Protein AF-A0A9D1M8W1-F1 (afdb_monomer_lite)

InterPro domains:
  IPR006628 Purine-rich element binding protein family [PF11680] (3-70)

Structure (mmCIF, N/CA/C/O backbone):
data_AF-A0A9D1M8W1-F1
#
_entry.id   AF-A0A9D1M8W1-F1
#
loop_
_atom_site.group_PDB
_atom_site.id
_atom_site.type_symbol
_atom_site.label_atom_id
_atom_site.label_alt_id
_atom_site.label_comp_id
_atom_site.label_asym_id
_atom_site.label_entity_id
_atom_site.label_seq_id
_atom_site.pdbx_PDB_ins_code
_atom_site.Cartn_x
_atom_site.Cartn_y
_atom_site.Cartn_z
_atom_site.occupancy
_atom_site.B_iso_or_equiv
_atom_site.auth_seq_id
_atom_site.auth_comp_id
_atom_site.auth_asym_id
_atom_site.auth_atom_id
_atom_site.pdbx_PDB_model_num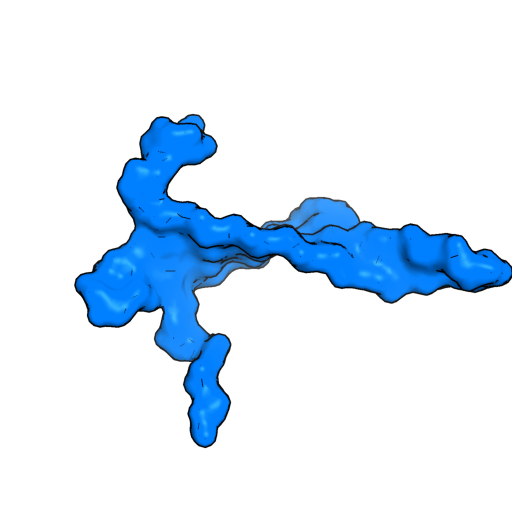
ATOM 1 N N . MET A 1 1 ? 16.324 -5.966 16.598 1.00 36.06 1 MET A N 1
ATOM 2 C CA . MET A 1 1 ? 15.257 -6.857 16.091 1.00 36.06 1 MET A CA 1
ATOM 3 C C . MET A 1 1 ? 14.398 -6.051 15.116 1.00 36.06 1 MET A C 1
ATOM 5 O O . MET A 1 1 ? 13.715 -5.136 15.557 1.00 36.06 1 MET A O 1
ATOM 9 N N . LYS A 1 2 ? 14.528 -6.266 13.797 1.00 35.50 2 LYS 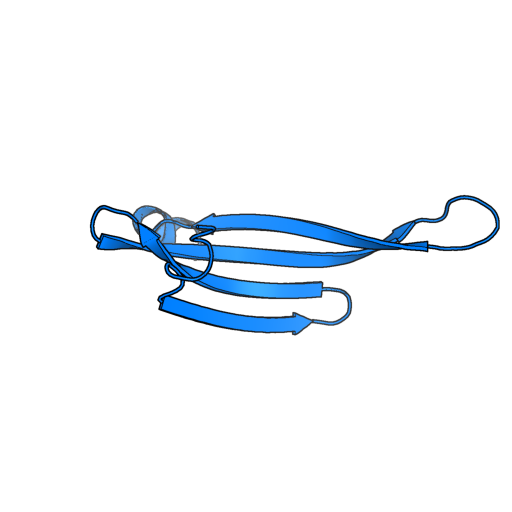A N 1
ATOM 10 C CA . LYS A 1 2 ? 13.757 -5.531 12.774 1.00 35.50 2 LYS A CA 1
ATOM 11 C C . LYS A 1 2 ? 12.303 -6.005 12.823 1.00 35.50 2 LYS A C 1
ATOM 13 O O . LYS A 1 2 ? 11.994 -7.085 12.340 1.00 35.50 2 LYS A O 1
ATOM 18 N N . LYS A 1 3 ? 11.429 -5.227 13.455 1.00 43.38 3 LYS A N 1
ATOM 19 C CA . LYS A 1 3 ? 9.982 -5.463 13.465 1.00 43.38 3 LYS A CA 1
ATOM 20 C C . LYS A 1 3 ? 9.408 -4.674 12.288 1.00 43.38 3 LYS A C 1
ATOM 22 O O . LYS A 1 3 ? 9.357 -3.451 12.369 1.00 43.38 3 LYS A O 1
ATOM 27 N N . THR A 1 4 ? 9.121 -5.305 11.150 1.00 49.50 4 THR A N 1
ATOM 28 C CA . THR A 1 4 ? 8.576 -4.560 9.989 1.00 49.50 4 THR A CA 1
ATOM 29 C C . THR A 1 4 ? 7.659 -5.367 9.068 1.00 49.50 4 THR A C 1
ATOM 31 O O . THR A 1 4 ? 7.371 -4.914 7.967 1.00 49.50 4 THR A O 1
ATOM 34 N N . GLU A 1 5 ? 7.152 -6.516 9.523 1.00 54.19 5 GLU A N 1
ATOM 35 C CA . GLU A 1 5 ? 6.112 -7.286 8.810 1.00 54.19 5 GLU A CA 1
ATOM 36 C C . GLU A 1 5 ? 4.841 -7.527 9.652 1.00 54.19 5 GLU A C 1
ATOM 38 O O . GLU A 1 5 ? 3.802 -7.857 9.095 1.00 54.19 5 GLU A O 1
ATOM 43 N N . ASN A 1 6 ? 4.861 -7.265 10.967 1.00 57.16 6 ASN A N 1
ATOM 44 C CA . ASN A 1 6 ? 3.782 -7.674 11.885 1.00 57.16 6 ASN A CA 1
ATOM 45 C C . ASN A 1 6 ? 2.534 -6.764 11.937 1.00 57.16 6 ASN A C 1
ATOM 47 O O . ASN A 1 6 ? 1.660 -7.032 12.752 1.00 57.16 6 ASN A O 1
ATOM 51 N N . ASP A 1 7 ? 2.420 -5.734 11.091 1.00 75.62 7 ASP A N 1
ATOM 52 C CA . ASP A 1 7 ? 1.316 -4.753 11.165 1.00 75.62 7 ASP A CA 1
ATOM 53 C C . ASP A 1 7 ? 0.363 -4.804 9.948 1.00 75.62 7 ASP A C 1
ATOM 55 O O . ASP A 1 7 ? -0.446 -3.896 9.759 1.00 75.62 7 ASP A O 1
ATOM 59 N N . ILE A 1 8 ? 0.478 -5.817 9.076 1.00 89.31 8 ILE A N 1
ATOM 60 C CA . ILE A 1 8 ? -0.428 -6.020 7.930 1.00 89.31 8 ILE A CA 1
ATOM 61 C C . ILE A 1 8 ? -1.482 -7.061 8.309 1.00 89.31 8 ILE A C 1
ATOM 63 O O . ILE A 1 8 ? -1.174 -8.239 8.458 1.00 89.31 8 ILE A O 1
ATOM 67 N N . ILE A 1 9 ? -2.732 -6.620 8.428 1.00 94.44 9 ILE A N 1
ATOM 68 C CA . ILE A 1 9 ? -3.889 -7.473 8.738 1.00 94.44 9 ILE A CA 1
ATOM 69 C C . ILE A 1 9 ? -4.387 -8.189 7.485 1.00 94.44 9 ILE A C 1
ATOM 71 O O . ILE A 1 9 ? -4.789 -9.349 7.530 1.00 94.44 9 ILE A O 1
ATOM 75 N N . PHE A 1 10 ? -4.362 -7.494 6.352 1.00 95.38 10 PHE A N 1
ATOM 76 C CA . PHE A 1 10 ? -4.750 -8.041 5.062 1.00 95.38 10 PHE A CA 1
ATOM 77 C C . PHE A 1 10 ? -3.877 -7.433 3.974 1.00 95.38 10 PHE A C 1
ATOM 79 O O . PHE A 1 10 ? -3.561 -6.249 4.033 1.00 95.38 10 PHE A O 1
ATOM 86 N N . SER A 1 11 ? -3.518 -8.223 2.965 1.00 96.00 11 SER A N 1
ATOM 87 C CA . SER A 1 11 ? -2.814 -7.729 1.784 1.00 96.00 11 SER A CA 1
ATOM 88 C C . SER A 1 11 ? -3.411 -8.320 0.517 1.00 96.00 11 SER A C 1
ATOM 90 O O . SER A 1 11 ? -3.743 -9.507 0.458 1.00 96.00 11 SER A O 1
ATOM 92 N N . LYS A 1 12 ? -3.510 -7.496 -0.525 1.00 97.44 12 LYS A N 1
ATOM 93 C CA . LYS A 1 12 ? -3.858 -7.926 -1.877 1.00 97.44 12 LYS A CA 1
ATOM 94 C C . LYS A 1 12 ? -2.912 -7.296 -2.886 1.00 97.44 12 LYS A C 1
ATOM 96 O O . LYS A 1 12 ? -2.767 -6.080 -2.946 1.00 97.44 12 LYS A O 1
ATOM 101 N N . THR A 1 13 ? -2.314 -8.137 -3.726 1.00 97.88 13 THR A N 1
ATOM 102 C CA . THR A 1 13 ? -1.485 -7.694 -4.853 1.00 97.88 13 THR A CA 1
ATOM 103 C C . THR A 1 13 ? -2.282 -7.766 -6.151 1.00 97.88 13 THR A C 1
ATOM 105 O O . THR A 1 13 ? -2.915 -8.781 -6.439 1.00 97.88 13 THR A O 1
ATOM 108 N N . ILE A 1 14 ? -2.231 -6.706 -6.957 1.00 98.06 14 ILE A N 1
ATOM 109 C CA . ILE A 1 14 ? -2.897 -6.613 -8.259 1.00 98.06 14 ILE A CA 1
ATOM 110 C C . ILE A 1 14 ? -1.849 -6.238 -9.308 1.00 98.06 14 ILE A C 1
ATOM 112 O O . ILE A 1 14 ? -1.238 -5.175 -9.231 1.00 98.06 14 ILE A O 1
ATOM 116 N N . LYS A 1 15 ? -1.635 -7.105 -10.301 1.00 97.12 15 LYS A N 1
ATOM 117 C CA . LYS A 1 15 ? -0.750 -6.822 -11.441 1.00 97.12 15 LYS A CA 1
ATOM 118 C C . LYS A 1 15 ? -1.564 -6.212 -12.583 1.00 97.12 15 LYS A C 1
ATOM 120 O O . LYS A 1 15 ? -2.576 -6.781 -12.976 1.00 97.12 15 LYS A O 1
ATOM 125 N N . ALA A 1 16 ? -1.102 -5.089 -13.124 1.00 95.75 16 ALA A N 1
ATOM 126 C CA . ALA A 1 16 ? -1.752 -4.350 -14.203 1.00 95.75 16 ALA A CA 1
ATOM 127 C C . ALA A 1 16 ? -0.699 -3.824 -15.197 1.00 95.75 16 ALA A C 1
ATOM 129 O O . ALA A 1 16 ? -0.249 -2.677 -15.132 1.00 95.75 16 ALA A O 1
ATOM 130 N N . GLY A 1 17 ? -0.263 -4.687 -16.118 1.00 95.38 17 GLY A N 1
ATOM 131 C CA . GLY A 1 17 ? 0.768 -4.347 -17.104 1.00 95.38 17 GLY A CA 1
ATOM 132 C C . GLY A 1 17 ? 2.095 -3.964 -16.439 1.00 95.38 17 GLY A C 1
ATOM 133 O O . GLY A 1 17 ? 2.675 -4.763 -15.712 1.00 95.38 17 GLY A O 1
ATOM 134 N N . LYS A 1 18 ? 2.563 -2.728 -16.670 1.00 95.62 18 LYS A N 1
ATOM 135 C CA . LYS A 1 18 ? 3.799 -2.180 -16.071 1.00 95.62 18 LYS A CA 1
ATOM 136 C C . LYS A 1 18 ? 3.639 -1.739 -14.609 1.00 95.62 18 LYS A C 1
ATOM 138 O O . LYS A 1 18 ? 4.589 -1.222 -14.031 1.00 95.62 18 LYS A O 1
ATOM 143 N N . ARG A 1 19 ? 2.448 -1.873 -14.022 1.00 97.31 19 ARG A N 1
ATOM 144 C CA . ARG A 1 19 ? 2.137 -1.433 -12.657 1.00 97.31 19 ARG A CA 1
ATOM 145 C C . ARG A 1 19 ? 1.772 -2.634 -11.791 1.00 97.31 19 ARG A C 1
ATOM 147 O O . ARG A 1 19 ? 1.099 -3.562 -12.239 1.00 97.31 19 ARG A O 1
ATOM 154 N N . ILE A 1 20 ? 2.214 -2.611 -10.542 1.00 97.94 20 ILE A N 1
ATOM 155 C CA . ILE A 1 20 ? 1.810 -3.558 -9.505 1.00 97.94 20 ILE A CA 1
ATOM 156 C C . ILE A 1 20 ? 1.255 -2.738 -8.349 1.00 97.94 20 ILE A C 1
ATOM 158 O O . ILE A 1 20 ? 1.950 -1.870 -7.826 1.00 97.94 20 ILE A O 1
ATOM 162 N N . TYR A 1 21 ? 0.019 -3.013 -7.954 1.00 98.06 21 TYR A N 1
ATOM 163 C CA . TYR A 1 21 ? -0.613 -2.407 -6.793 1.00 98.06 21 TYR A CA 1
ATOM 164 C C . TYR A 1 21 ? -0.558 -3.368 -5.611 1.00 98.06 21 TYR A C 1
ATOM 166 O O . TYR A 1 21 ? -0.876 -4.548 -5.753 1.00 98.06 21 TYR A O 1
ATOM 174 N N . TYR A 1 22 ? -0.195 -2.846 -4.449 1.00 97.62 22 TYR A N 1
ATOM 175 C CA . TYR A 1 22 ? -0.258 -3.519 -3.160 1.00 97.62 22 TYR A CA 1
ATOM 176 C C . TYR A 1 22 ? -1.285 -2.777 -2.311 1.00 97.62 22 TYR A C 1
ATOM 178 O O . TYR A 1 22 ? -1.136 -1.579 -2.070 1.00 97.62 22 TYR A O 1
ATOM 186 N N . LEU A 1 23 ? -2.345 -3.475 -1.922 1.00 97.44 23 LEU A N 1
ATOM 187 C CA . LEU A 1 23 ? -3.414 -2.973 -1.068 1.00 97.44 23 LEU A CA 1
ATOM 188 C C . LEU A 1 23 ? -3.270 -3.638 0.296 1.00 97.44 23 LEU A C 1
ATOM 190 O O . LEU A 1 23 ? -3.658 -4.796 0.448 1.00 97.44 23 LEU A O 1
ATOM 194 N N . ASP A 1 24 ? -2.715 -2.916 1.264 1.00 96.94 24 ASP A N 1
ATOM 195 C CA . ASP A 1 24 ? -2.481 -3.428 2.613 1.00 96.94 24 ASP A CA 1
ATOM 196 C C . ASP A 1 24 ? -3.437 -2.767 3.607 1.00 96.94 24 ASP A C 1
ATOM 198 O O . ASP A 1 24 ? -3.453 -1.546 3.733 1.00 96.94 24 ASP A O 1
ATOM 202 N N . VAL A 1 25 ? -4.196 -3.557 4.360 1.00 96.25 25 VAL A N 1
ATOM 203 C CA . VAL A 1 25 ? -4.925 -3.081 5.541 1.00 96.25 25 VAL A CA 1
ATOM 204 C C . VAL A 1 25 ? -4.007 -3.212 6.743 1.00 96.25 25 VAL A C 1
ATOM 206 O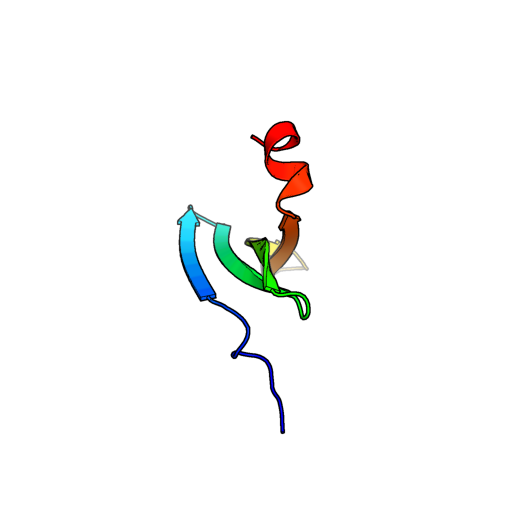 O . VAL A 1 25 ? -3.459 -4.287 7.002 1.00 96.25 25 VAL A O 1
ATOM 209 N N . LYS A 1 26 ? -3.847 -2.118 7.479 1.00 95.00 26 LYS A N 1
ATOM 210 C CA . LYS A 1 26 ? -3.016 -2.037 8.678 1.00 95.00 26 LYS A CA 1
ATOM 211 C C . LYS A 1 26 ? -3.811 -1.472 9.839 1.00 95.00 26 LYS A C 1
ATOM 213 O O . LYS A 1 26 ? -4.825 -0.812 9.634 1.00 95.00 26 LYS A O 1
ATOM 218 N N . GLU A 1 27 ? -3.314 -1.707 11.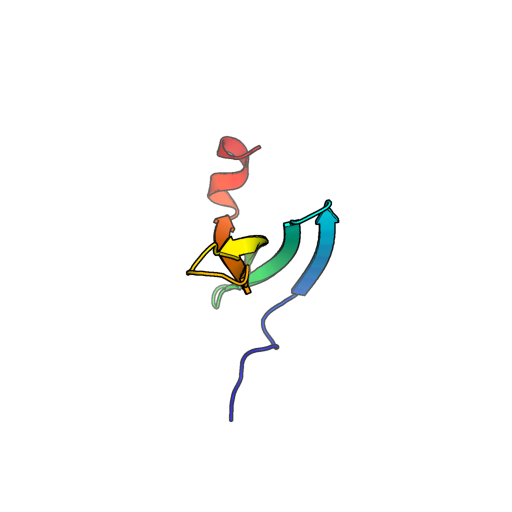042 1.00 93.25 27 GLU A N 1
ATOM 219 C CA . GLU A 1 27 ? -3.863 -1.159 12.276 1.00 93.25 27 GLU A CA 1
ATOM 220 C C . GLU A 1 27 ? -2.836 -0.245 12.934 1.00 93.25 27 GLU A C 1
ATOM 222 O O . GLU A 1 27 ? -1.642 -0.551 12.995 1.00 93.25 27 GLU A O 1
ATOM 227 N N . ASN A 1 28 ? -3.282 0.927 13.379 1.00 89.94 28 ASN A N 1
ATOM 228 C CA . ASN A 1 28 ? -2.430 1.831 14.135 1.00 89.94 28 ASN A CA 1
ATOM 229 C C . ASN A 1 28 ? -2.377 1.406 15.617 1.00 89.94 28 ASN A C 1
ATOM 231 O O . ASN A 1 28 ? -3.095 0.523 16.075 1.00 89.94 28 ASN A O 1
ATOM 235 N N . ARG A 1 29 ? -1.552 2.075 16.429 1.00 88.81 29 ARG A N 1
ATOM 236 C CA . ARG A 1 29 ? -1.418 1.739 17.863 1.00 88.81 29 ARG A CA 1
ATOM 237 C C . ARG A 1 29 ? -2.704 1.915 18.688 1.00 88.81 29 ARG A C 1
ATOM 239 O O . ARG A 1 29 ? -2.730 1.469 19.829 1.00 88.81 29 ARG A O 1
ATOM 246 N N . LYS A 1 30 ? -3.721 2.600 18.154 1.00 91.38 30 LYS A N 1
ATOM 247 C CA . LYS A 1 30 ? -5.025 2.820 18.797 1.00 91.38 30 LYS A CA 1
ATOM 248 C C . LYS A 1 30 ? -6.071 1.770 18.401 1.00 91.38 30 LYS A C 1
ATOM 250 O O . LYS A 1 30 ? -7.194 1.854 18.883 1.00 91.38 30 LYS A O 1
ATOM 255 N N . GLY A 1 31 ? -5.722 0.805 17.549 1.00 89.62 31 GLY A N 1
ATOM 256 C CA . GLY A 1 31 ? -6.669 -0.188 17.039 1.00 89.62 31 GLY A CA 1
ATOM 257 C C . GLY A 1 31 ? -7.484 0.290 15.830 1.00 89.62 31 GLY A C 1
ATOM 258 O O . GLY A 1 31 ? -8.492 -0.314 15.473 1.00 89.62 31 GLY A O 1
ATOM 259 N N . GLU A 1 32 ? -7.107 1.413 15.208 1.00 92.44 32 GLU A N 1
ATOM 260 C CA . GLU A 1 32 ? -7.838 1.951 14.059 1.00 92.44 32 GLU A CA 1
ATOM 261 C C . GLU A 1 32 ? -7.243 1.418 12.756 1.00 92.44 32 GLU A C 1
ATOM 263 O O . GLU A 1 32 ? -6.030 1.494 12.523 1.00 92.44 32 GLU A O 1
ATOM 268 N N . LEU A 1 33 ? -8.119 0.901 11.895 1.00 94.06 33 LEU A N 1
ATOM 269 C CA . LEU A 1 33 ? -7.747 0.367 10.592 1.00 94.06 33 LEU A CA 1
ATOM 270 C C . LEU A 1 33 ? -7.568 1.477 9.557 1.00 94.06 33 LEU A C 1
ATOM 272 O O . LEU A 1 33 ? -8.368 2.409 9.480 1.00 94.06 33 LEU A O 1
ATOM 276 N N . PHE A 1 34 ? -6.563 1.316 8.705 1.00 95.19 34 PHE A N 1
ATOM 277 C CA . PHE A 1 34 ? -6.318 2.173 7.551 1.00 95.19 34 PHE A CA 1
ATOM 278 C C . PHE A 1 34 ? -5.792 1.352 6.370 1.00 95.19 34 PHE A C 1
ATOM 280 O O . PHE A 1 34 ? -5.225 0.268 6.540 1.00 95.19 34 PHE A O 1
ATOM 287 N N . LEU A 1 35 ? -5.991 1.870 5.159 1.00 96.56 35 LEU A N 1
ATOM 288 C CA . LEU A 1 35 ? -5.532 1.253 3.919 1.00 96.56 35 LEU A CA 1
ATOM 289 C C . LEU A 1 35 ? -4.226 1.914 3.463 1.00 96.56 35 LEU A C 1
ATOM 291 O O . LEU A 1 35 ? -4.100 3.136 3.444 1.00 96.56 35 LEU A O 1
ATOM 295 N N . VAL A 1 36 ? -3.252 1.108 3.053 1.00 96.94 36 VAL A N 1
ATOM 296 C CA . VAL A 1 36 ? -2.038 1.555 2.374 1.00 96.94 36 VAL A CA 1
ATOM 297 C C . VAL A 1 36 ? -2.084 1.045 0.945 1.00 96.94 36 VAL A C 1
ATOM 299 O O . VAL A 1 36 ? -2.024 -0.159 0.703 1.00 96.94 36 VAL A O 1
ATOM 302 N N . ILE A 1 37 ? -2.165 1.969 -0.005 1.00 97.19 37 ILE A N 1
ATOM 303 C CA . ILE A 1 37 ? -2.113 1.668 -1.433 1.00 97.19 37 ILE A CA 1
ATOM 304 C C . ILE A 1 37 ? -0.702 1.993 -1.905 1.00 97.19 37 ILE A C 1
ATOM 306 O O . ILE A 1 37 ? -0.295 3.154 -1.895 1.00 97.19 37 ILE A O 1
ATOM 310 N N . THR A 1 38 ? 0.060 0.980 -2.306 1.00 97.94 38 THR A N 1
ATOM 311 C CA . THR A 1 38 ? 1.368 1.177 -2.938 1.00 97.94 38 THR A CA 1
ATOM 312 C C . THR A 1 38 ? 1.287 0.796 -4.403 1.00 97.94 38 THR A C 1
ATOM 314 O O . THR A 1 38 ? 0.979 -0.342 -4.732 1.00 97.94 38 THR A O 1
ATOM 317 N N . GLU A 1 39 ? 1.616 1.722 -5.289 1.00 98.00 39 GLU A N 1
ATOM 318 C CA . GLU A 1 39 ? 1.871 1.434 -6.690 1.00 98.00 39 GLU A CA 1
ATOM 319 C C . GLU A 1 39 ? 3.377 1.284 -6.917 1.00 98.00 39 GLU A C 1
ATOM 321 O O . GLU A 1 39 ? 4.154 2.145 -6.520 1.00 98.00 39 GLU A O 1
ATOM 326 N N . SER A 1 40 ? 3.784 0.210 -7.590 1.00 97.62 40 SER A N 1
ATOM 327 C CA . SER A 1 40 ? 5.121 0.027 -8.150 1.00 97.62 40 SER A CA 1
ATOM 328 C C . SER A 1 40 ? 5.016 0.030 -9.669 1.00 97.62 40 SER A C 1
ATOM 330 O O . SER A 1 40 ? 4.498 -0.917 -10.264 1.00 97.62 40 SER A O 1
ATOM 332 N N . LYS A 1 41 ? 5.503 1.092 -10.301 1.00 97.06 41 LYS A N 1
ATOM 333 C CA . LYS A 1 41 ? 5.469 1.297 -11.746 1.00 97.06 41 LYS A CA 1
ATOM 334 C C . LYS A 1 41 ? 6.848 1.026 -12.330 1.00 97.06 41 LYS A C 1
ATOM 336 O O . LYS A 1 41 ? 7.814 1.694 -11.981 1.00 97.06 41 LYS A O 1
ATOM 341 N N . GLN A 1 42 ? 6.933 0.074 -13.247 1.00 95.19 42 GLN A N 1
ATOM 342 C CA . GLN A 1 42 ? 8.128 -0.146 -14.047 1.00 95.19 42 GLN A CA 1
ATOM 343 C C . GLN A 1 42 ? 8.300 1.020 -15.023 1.00 95.19 42 GLN A C 1
ATOM 345 O O . GLN A 1 42 ? 7.415 1.298 -15.841 1.00 95.19 42 GLN A O 1
ATOM 350 N N . VAL A 1 43 ? 9.444 1.689 -14.945 1.00 92.44 43 VAL A N 1
ATOM 351 C CA . VAL A 1 43 ? 9.833 2.758 -15.862 1.00 92.44 43 VAL A CA 1
ATOM 352 C C . VAL A 1 43 ? 11.108 2.378 -16.598 1.00 92.44 43 VAL A C 1
ATOM 354 O O . VAL A 1 43 ? 11.910 1.569 -16.134 1.00 92.44 43 VAL A O 1
ATOM 357 N N . THR A 1 44 ? 11.255 2.926 -17.797 1.00 89.94 44 THR A N 1
ATOM 358 C CA . THR A 1 44 ? 12.454 2.759 -18.613 1.00 89.94 44 THR A CA 1
ATOM 359 C C . THR A 1 44 ? 13.186 4.087 -18.609 1.00 89.94 44 THR A C 1
ATOM 361 O O . THR A 1 44 ? 12.624 5.095 -19.034 1.00 89.94 44 THR A O 1
ATOM 364 N N . ILE A 1 45 ? 14.409 4.087 -18.090 1.00 83.75 45 ILE A N 1
ATOM 365 C CA . ILE A 1 45 ? 15.292 5.245 -18.086 1.00 83.75 45 ILE A CA 1
ATOM 366 C C . ILE A 1 45 ? 16.188 5.121 -19.316 1.00 83.75 45 ILE A C 1
ATOM 368 O O . ILE A 1 45 ? 16.940 4.158 -19.460 1.00 83.75 45 ILE A O 1
ATOM 372 N N . ASN A 1 46 ? 16.085 6.093 -20.219 1.00 78.31 46 ASN A N 1
ATOM 373 C CA . ASN A 1 46 ? 16.939 6.172 -21.399 1.00 78.31 46 ASN A CA 1
ATOM 374 C C . ASN A 1 46 ? 18.160 7.036 -21.068 1.00 78.31 46 ASN A C 1
ATOM 376 O O . ASN A 1 46 ? 18.179 8.232 -21.350 1.00 78.31 46 ASN A O 1
ATOM 380 N N . THR A 1 47 ? 19.165 6.436 -20.437 1.00 71.38 47 THR A N 1
ATOM 381 C CA . THR A 1 47 ? 20.476 7.057 -20.212 1.00 71.38 47 THR A CA 1
ATOM 382 C C . THR A 1 47 ? 21.496 6.439 -21.167 1.00 71.38 47 THR A C 1
ATOM 384 O O . THR A 1 47 ? 21.973 5.332 -20.943 1.00 71.38 47 THR A O 1
ATOM 387 N N . GLY A 1 48 ? 21.834 7.157 -22.244 1.00 71.94 48 GLY A N 1
ATOM 388 C CA . GLY A 1 48 ? 22.824 6.720 -23.240 1.00 71.94 48 GLY A CA 1
ATOM 389 C C . GLY A 1 48 ? 22.345 5.585 -24.157 1.00 71.94 48 GLY A C 1
ATOM 390 O O . GLY A 1 48 ? 21.154 5.463 -24.437 1.00 71.94 48 GLY A O 1
ATOM 391 N N . ASP A 1 49 ? 23.282 4.754 -24.627 1.00 76.62 49 ASP A N 1
ATOM 392 C CA . ASP A 1 49 ? 23.053 3.728 -25.662 1.00 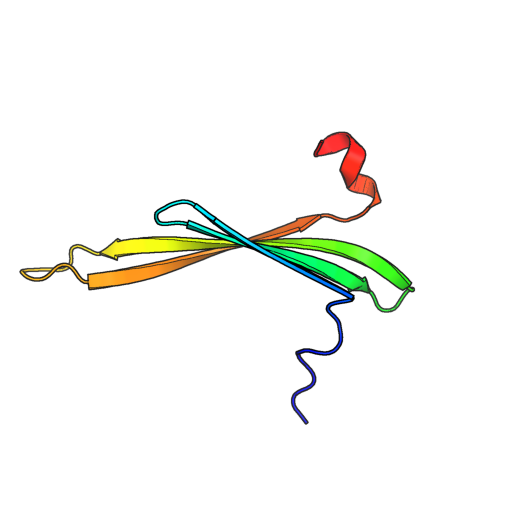76.62 49 ASP A CA 1
ATOM 393 C C . ASP A 1 49 ? 22.257 2.494 -25.192 1.00 76.62 49 ASP A C 1
ATOM 395 O O . ASP A 1 49 ? 21.928 1.624 -26.003 1.00 76.62 49 ASP A O 1
ATOM 399 N N . LYS A 1 50 ? 21.942 2.374 -23.892 1.00 76.06 50 LYS A N 1
ATOM 400 C CA . LYS A 1 50 ? 21.191 1.232 -23.345 1.00 76.06 50 LYS A CA 1
ATOM 401 C C . LYS A 1 50 ? 20.036 1.688 -22.447 1.00 76.06 50 LYS A C 1
ATOM 403 O O . LYS A 1 50 ? 20.278 2.387 -21.467 1.00 76.06 50 LYS A O 1
ATOM 408 N N . PRO A 1 51 ? 18.791 1.263 -22.728 1.00 77.12 51 PRO A N 1
ATOM 409 C CA . PRO A 1 51 ? 17.664 1.528 -21.842 1.00 77.12 51 PRO A CA 1
ATOM 410 C C . PRO A 1 51 ? 17.769 0.680 -20.566 1.00 77.12 51 PRO A C 1
ATOM 412 O O . PRO A 1 51 ? 17.847 -0.548 -20.634 1.00 77.12 51 PRO A O 1
ATOM 415 N N . GLU A 1 52 ? 17.719 1.324 -19.400 1.00 85.88 52 GLU A N 1
ATOM 416 C CA . GLU A 1 52 ? 17.676 0.655 -18.095 1.00 85.88 52 GLU A CA 1
ATOM 417 C C . GLU A 1 52 ? 16.237 0.559 -17.575 1.00 85.88 52 GLU A C 1
ATOM 419 O O . GLU A 1 52 ? 15.420 1.463 -17.759 1.00 85.88 52 GLU A O 1
ATOM 424 N N . GLN A 1 53 ? 15.903 -0.551 -16.913 1.00 87.81 53 GLN A N 1
ATOM 425 C CA . GLN A 1 53 ? 14.613 -0.714 -16.241 1.00 87.81 53 GLN A CA 1
ATOM 426 C C . GLN A 1 53 ? 14.746 -0.345 -14.765 1.00 87.81 53 GLN A C 1
ATOM 428 O O . GLN A 1 53 ? 15.608 -0.871 -14.065 1.00 87.81 53 GLN A O 1
ATOM 433 N N . SER A 1 54 ? 13.852 0.505 -14.271 1.00 90.25 54 SER A N 1
ATOM 434 C CA . SER A 1 54 ? 13.748 0.840 -12.852 1.00 90.25 54 SER A CA 1
ATOM 435 C C . SER A 1 54 ? 12.288 0.817 -12.392 1.00 90.25 54 SER A C 1
ATOM 437 O O . SER A 1 54 ? 11.372 0.564 -13.180 1.00 90.25 54 SER A O 1
ATOM 439 N N . PHE A 1 55 ? 12.062 1.020 -11.094 1.00 91.94 55 PHE A N 1
ATOM 440 C CA . PHE A 1 55 ? 10.725 1.025 -10.507 1.00 91.94 55 PHE A CA 1
ATOM 441 C C . PHE A 1 55 ? 10.498 2.296 -9.695 1.00 91.94 55 PHE A C 1
ATOM 443 O O . PHE A 1 55 ? 11.219 2.568 -8.736 1.00 91.94 55 PHE A O 1
ATOM 450 N N . GLU A 1 56 ? 9.451 3.031 -10.046 1.00 95.25 56 GLU A N 1
ATOM 451 C CA . GLU A 1 56 ? 8.930 4.145 -9.259 1.00 95.25 56 GLU A CA 1
ATOM 452 C C . GLU A 1 56 ? 7.872 3.624 -8.289 1.00 95.25 56 GLU A C 1
ATOM 454 O O . GLU A 1 56 ? 7.017 2.817 -8.666 1.00 95.25 56 GLU A O 1
ATOM 459 N N . LYS A 1 57 ? 7.924 4.077 -7.032 1.00 96.31 57 LYS A N 1
ATOM 460 C CA . LYS A 1 57 ? 6.950 3.700 -6.005 1.00 96.31 57 LYS A CA 1
ATOM 461 C C . LYS A 1 57 ? 6.145 4.910 -5.558 1.00 96.31 57 LYS A C 1
ATOM 463 O O . LYS A 1 57 ? 6.717 5.877 -5.064 1.00 96.31 57 LYS A O 1
ATOM 468 N N . HIS A 1 58 ? 4.825 4.810 -5.646 1.00 96.94 58 HIS A N 1
ATOM 469 C CA . HIS A 1 58 ? 3.889 5.782 -5.085 1.00 96.94 58 HIS A CA 1
ATOM 470 C C . HIS A 1 58 ? 3.139 5.124 -3.935 1.00 96.94 58 HIS A C 1
ATOM 472 O O . HIS A 1 58 ? 2.736 3.969 -4.043 1.00 96.94 58 HIS A O 1
ATOM 478 N N . LYS A 1 59 ? 2.975 5.830 -2.816 1.00 97.19 59 LYS A N 1
ATOM 479 C CA . LYS A 1 59 ? 2.318 5.294 -1.624 1.00 97.19 59 LYS A CA 1
ATOM 480 C C . LYS A 1 59 ? 1.290 6.283 -1.106 1.00 97.19 59 LYS A C 1
ATOM 482 O O . LYS A 1 59 ? 1.622 7.441 -0.875 1.00 97.19 59 LYS A O 1
ATOM 487 N N . ILE A 1 60 ? 0.075 5.795 -0.897 1.00 96.75 60 ILE A N 1
ATOM 488 C CA . ILE A 1 60 ? -1.047 6.535 -0.328 1.00 96.75 60 ILE A CA 1
ATOM 489 C C . ILE A 1 60 ? -1.456 5.833 0.964 1.00 96.75 60 ILE A C 1
ATOM 491 O O . ILE A 1 60 ? -1.558 4.606 1.004 1.00 96.75 60 ILE A O 1
ATOM 495 N N . PHE A 1 61 ? -1.679 6.621 2.010 1.00 95.69 61 PHE A N 1
ATOM 496 C CA . PHE A 1 61 ? -2.315 6.185 3.246 1.00 95.69 61 PHE A CA 1
ATOM 497 C C . PHE A 1 61 ? -3.730 6.750 3.240 1.00 95.69 61 PHE A C 1
ATOM 499 O O . PHE A 1 61 ? -3.893 7.958 3.093 1.00 95.69 61 PHE A O 1
ATOM 506 N N . LEU A 1 62 ? -4.727 5.883 3.357 1.00 96.88 62 LEU A N 1
ATOM 507 C CA . LEU A 1 62 ? -6.132 6.255 3.398 1.00 96.88 62 LEU A CA 1
ATOM 508 C C . LEU A 1 62 ? -6.697 5.830 4.753 1.00 96.88 62 LEU A C 1
ATOM 510 O O . LEU A 1 62 ? -6.805 4.633 5.041 1.00 96.88 62 LEU A O 1
ATOM 514 N N . TYR A 1 63 ? -7.018 6.815 5.586 1.00 94.81 63 TYR A N 1
ATOM 515 C CA . TYR A 1 63 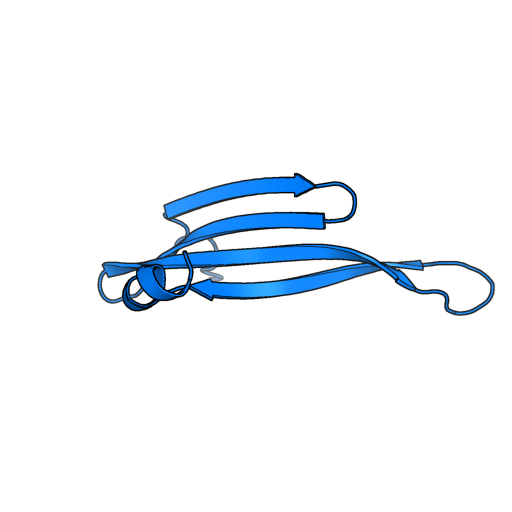? -7.624 6.602 6.895 1.00 94.81 63 TYR A CA 1
ATOM 516 C C . TYR A 1 63 ? -9.142 6.493 6.770 1.00 94.81 63 TYR A C 1
ATOM 518 O O . TYR A 1 63 ? -9.736 6.953 5.794 1.00 94.81 63 TYR A O 1
ATOM 526 N N . ARG A 1 64 ? -9.774 5.829 7.740 1.00 91.81 64 ARG A N 1
ATOM 527 C CA . ARG A 1 64 ? -11.193 5.457 7.680 1.00 91.81 64 ARG A CA 1
ATOM 528 C C . ARG A 1 64 ? -12.116 6.671 7.535 1.00 91.81 64 ARG A C 1
ATOM 530 O O . ARG A 1 64 ? -13.123 6.583 6.838 1.00 91.81 64 ARG A O 1
ATOM 537 N N . GLU A 1 65 ? -11.778 7.777 8.186 1.00 93.88 65 GLU A N 1
ATOM 538 C CA . GLU A 1 65 ? -12.499 9.051 8.143 1.00 93.88 65 GLU A CA 1
ATOM 539 C C . GLU A 1 65 ? -12.572 9.664 6.737 1.00 93.88 65 GLU A C 1
ATOM 541 O O . GLU A 1 65 ? -13.551 10.336 6.416 1.00 93.88 65 GLU A O 1
ATOM 546 N N . ASP A 1 66 ? -11.597 9.370 5.875 1.00 95.06 66 ASP A N 1
ATOM 547 C CA . ASP A 1 66 ? -11.500 9.932 4.527 1.00 95.06 66 ASP A CA 1
ATOM 548 C C . ASP A 1 66 ? -12.188 9.068 3.461 1.00 95.06 66 ASP A C 1
ATOM 550 O O . ASP A 1 66 ? -12.284 9.477 2.304 1.00 95.06 66 ASP A O 1
ATOM 554 N N . PHE A 1 67 ? -12.693 7.879 3.817 1.00 91.75 67 PHE A N 1
ATOM 555 C CA . PHE A 1 67 ? -13.237 6.925 2.841 1.00 91.75 67 PHE A CA 1
ATOM 556 C C . PHE A 1 67 ? -14.382 7.527 2.020 1.00 91.75 67 PHE A C 1
ATOM 558 O O . PHE A 1 67 ? -14.398 7.366 0.806 1.00 91.75 67 PHE A O 1
ATOM 565 N N . ASN A 1 68 ? -15.291 8.274 2.649 1.00 93.75 68 ASN A N 1
ATOM 566 C CA . ASN A 1 68 ? -16.437 8.879 1.957 1.00 93.75 68 ASN A CA 1
ATOM 567 C C . ASN A 1 68 ? -16.050 9.996 0.978 1.00 93.75 68 ASN A C 1
ATOM 569 O O . ASN A 1 68 ? -16.839 10.335 0.108 1.00 93.75 68 ASN A O 1
ATOM 573 N N . ASN A 1 69 ? -14.877 10.607 1.155 1.00 94.06 69 ASN A N 1
ATOM 574 C CA . ASN A 1 69 ? -14.374 11.625 0.232 1.00 94.06 69 ASN A CA 1
ATOM 575 C C . ASN A 1 69 ? -13.513 11.003 -0.877 1.00 94.06 69 ASN A C 1
ATOM 577 O O . ASN A 1 69 ? -13.246 11.653 -1.886 1.00 94.06 69 ASN A O 1
ATOM 581 N N . PHE A 1 70 ? -13.024 9.780 -0.657 1.00 91.50 70 PHE A N 1
ATOM 582 C CA . PHE A 1 70 ? -12.136 9.075 -1.571 1.00 91.50 70 PHE A CA 1
ATOM 583 C C . PHE A 1 70 ? -12.887 8.166 -2.554 1.00 91.50 70 PHE A C 1
ATOM 585 O O . PHE A 1 70 ? -12.458 8.043 -3.702 1.00 91.50 70 PHE A O 1
ATOM 592 N N . PHE A 1 71 ? -13.962 7.516 -2.098 1.00 84.12 71 PHE A N 1
ATOM 593 C CA . PHE A 1 71 ? -14.847 6.662 -2.900 1.00 84.12 71 PHE A CA 1
ATOM 594 C C . PHE A 1 71 ? -16.071 7.437 -3.386 1.00 84.12 71 PHE A C 1
ATOM 596 O O . PHE A 1 71 ? -16.475 7.189 -4.544 1.00 84.12 71 PHE A O 1
#

pLDDT: mean 88.32, std 14.63, range [35.5, 98.06]

Radius of gyration: 16.0 Å; chains: 1; bounding box: 40×20×44 Å

Organism: NCBI:txid2840833

Sequence (71 aa):
MKKTENDIIFSKTIKAGKRIYYLDVKENRKGELFLVITESKQVTINTGDKPEQSFEKHKIFLYREDFNNFF

Foldseek 3Di:
DDDDPPFFPDWDWDDDPQKIWIWTWGADPVRFIKIKIKIWGWDWDPDPPDIDIDIDIDIDIGGPVCVVVVD

Secondary structure (DSSP, 8-state):
----STTEEEEEEEEETTEEEEEEEEE-TTS-EEEEEEEEEEEEEEETTEEEEEEEEEEEEEEGGGHHHH-